Protein AF-A0A0D6PAL2-F1 (afdb_monomer)

Secondary structure (DSSP, 8-state):
-------EEEEE-HHHHHHHGGGHHHHHHHHHHHHHHT---S-EEEEEEEETTEEEEEEEEE-TTS-EEEEEEEPPGGGTT-EEEHHHHHHHHHHHHHHT-

Foldseek 3Di:
DDDDDAAEAEAEDPQRCVVCPVCVVVVSVVVVVVVVVVVLPQQWQWAWDQDPNWIKIWGWDQDPVRHIYIYIYGDDPVCPGDTDGPVNVVVVVVVVVVVVD

pLDDT: mean 85.52, std 10.45, range [52.69, 97.31]

Mean predicted aligned error: 6.25 Å

Sequence (101 aa):
MFNVIVPVILTFTTEARAALGPQLRAAGVAMWREIAASGAGLELSHVQIRFDGIWLAACSWLRGDGKVAIEIGLGDPACGGRVIPAAELRRAGQRLQAHQR

Solvent-accessible surface area (backbone atoms only — not comparable to full-atom values): 5836 Å² total; per-residue (Å²): 140,83,88,84,90,65,61,73,44,82,43,66,37,73,66,33,45,68,75,42,52,92,43,47,68,60,54,51,52,51,51,51,51,50,54,62,69,65,69,69,64,62,53,28,55,32,37,37,48,77,53,96,89,40,40,30,25,34,35,34,37,76,43,97,87,66,31,39,41,32,44,33,34,68,36,57,74,94,56,62,74,44,70,41,44,39,70,55,55,52,54,51,53,54,54,55,59,63,74,75,109

Radius of gyration: 15.04 Å; Cα contacts (8 Å, |Δi|>4): 148; chains: 1; bounding box: 34×45×42 Å

Organism: NCBI:txid1231350

Structure (mmCIF, N/CA/C/O backbone):
data_AF-A0A0D6PAL2-F1
#
_entry.id   AF-A0A0D6PAL2-F1
#
loop_
_atom_site.group_PDB
_atom_site.id
_atom_site.type_symbol
_atom_site.label_atom_id
_atom_site.label_alt_id
_atom_site.label_comp_id
_atom_site.label_asym_id
_atom_site.label_entity_id
_atom_site.label_seq_id
_atom_site.pdbx_PDB_ins_code
_atom_site.Cartn_x
_atom_site.Cartn_y
_atom_site.Cartn_z
_atom_site.occupancy
_atom_site.B_iso_or_equiv
_atom_site.auth_seq_id
_atom_site.auth_comp_id
_atom_site.auth_asym_id
_atom_site.auth_atom_id
_atom_site.pdbx_PDB_model_num
ATOM 1 N N . MET A 1 1 ? 14.706 -23.177 -11.330 1.00 72.81 1 MET A N 1
ATOM 2 C CA . MET A 1 1 ? 13.886 -22.093 -10.748 1.00 72.81 1 MET A CA 1
ATOM 3 C C . MET A 1 1 ? 14.438 -21.818 -9.363 1.00 72.81 1 MET A C 1
ATOM 5 O O . MET A 1 1 ? 14.637 -22.778 -8.631 1.00 72.81 1 MET A O 1
ATOM 9 N N . PHE A 1 2 ? 14.771 -20.574 -9.033 1.00 86.56 2 PHE A N 1
ATOM 10 C CA . PHE A 1 2 ? 15.205 -20.207 -7.684 1.00 86.56 2 PHE A CA 1
ATOM 11 C C . PHE A 1 2 ? 14.186 -19.230 -7.101 1.00 86.56 2 PHE A C 1
ATOM 13 O O . PHE A 1 2 ? 13.649 -18.398 -7.830 1.00 86.56 2 PHE A O 1
ATOM 20 N N . ASN A 1 3 ? 13.891 -19.366 -5.811 1.00 86.25 3 ASN A N 1
ATOM 21 C CA . ASN A 1 3 ? 12.946 -18.504 -5.113 1.00 86.25 3 ASN A CA 1
ATOM 22 C C . ASN A 1 3 ? 13.721 -17.449 -4.330 1.00 86.25 3 ASN A C 1
ATOM 24 O O . ASN A 1 3 ? 14.666 -17.776 -3.614 1.00 86.25 3 ASN A O 1
ATOM 28 N N . VAL A 1 4 ? 13.296 -16.195 -4.447 1.00 85.38 4 VAL A N 1
ATOM 29 C CA . VAL A 1 4 ? 13.812 -15.090 -3.637 1.00 85.38 4 VAL A CA 1
ATOM 30 C C . VAL A 1 4 ? 12.736 -14.713 -2.628 1.00 85.38 4 VAL A C 1
ATOM 32 O O . VAL A 1 4 ? 11.594 -14.459 -3.005 1.00 85.38 4 VAL A O 1
ATOM 35 N N . ILE A 1 5 ? 13.096 -14.688 -1.345 1.00 89.44 5 ILE A N 1
ATOM 36 C CA . ILE A 1 5 ? 12.216 -14.217 -0.272 1.00 89.44 5 ILE A CA 1
ATOM 37 C C . ILE A 1 5 ? 12.559 -12.756 -0.012 1.00 89.44 5 ILE A C 1
ATOM 39 O O . ILE A 1 5 ? 13.679 -12.444 0.392 1.00 89.44 5 ILE A O 1
ATOM 43 N N . VAL A 1 6 ? 11.595 -11.866 -0.244 1.00 87.50 6 VAL A N 1
ATOM 44 C CA . VAL A 1 6 ? 11.776 -10.422 -0.075 1.00 87.50 6 VAL A CA 1
ATOM 45 C C . VAL A 1 6 ? 10.911 -9.916 1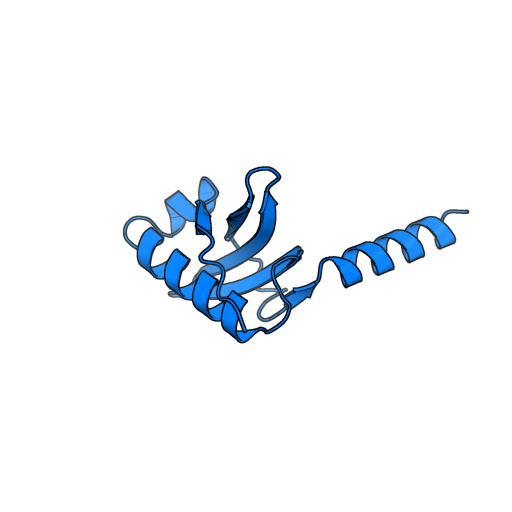.080 1.00 87.50 6 VAL A C 1
ATOM 47 O O . VAL A 1 6 ? 9.703 -10.165 1.081 1.00 87.50 6 VAL A O 1
ATOM 50 N N . PRO A 1 7 ? 11.480 -9.188 2.058 1.00 92.06 7 PRO A N 1
ATOM 51 C CA . PRO A 1 7 ? 10.693 -8.522 3.087 1.00 92.06 7 PRO A CA 1
ATOM 52 C C . PRO A 1 7 ? 9.801 -7.424 2.496 1.00 92.06 7 PRO A C 1
ATOM 54 O O . PRO A 1 7 ? 10.257 -6.602 1.695 1.00 92.06 7 PRO A O 1
ATOM 57 N N . VAL A 1 8 ? 8.551 -7.373 2.957 1.00 91.94 8 VAL A N 1
ATOM 58 C CA . VAL A 1 8 ? 7.583 -6.323 2.618 1.00 91.94 8 VAL A CA 1
ATOM 59 C C . VAL A 1 8 ? 7.374 -5.428 3.836 1.00 91.94 8 VAL A C 1
ATOM 61 O O . VAL A 1 8 ? 7.087 -5.914 4.930 1.00 91.94 8 VAL A O 1
ATOM 64 N N . ILE A 1 9 ? 7.514 -4.120 3.644 1.00 94.50 9 ILE A N 1
ATOM 65 C CA . ILE A 1 9 ? 7.273 -3.097 4.661 1.00 94.50 9 ILE A CA 1
ATOM 66 C C . ILE A 1 9 ? 5.992 -2.358 4.289 1.00 94.50 9 ILE A C 1
ATOM 68 O O . ILE A 1 9 ? 5.917 -1.746 3.225 1.00 94.50 9 ILE A O 1
ATOM 72 N N . LEU A 1 10 ? 5.006 -2.401 5.185 1.00 95.12 10 LEU A N 1
ATOM 73 C CA . LEU A 1 10 ? 3.763 -1.648 5.059 1.00 95.12 10 LEU A CA 1
ATOM 74 C C . LEU A 1 10 ? 3.829 -0.421 5.966 1.00 95.12 10 LEU A C 1
ATOM 76 O O . LEU A 1 10 ? 3.955 -0.554 7.185 1.00 95.12 10 LEU A O 1
ATOM 80 N N . THR A 1 11 ? 3.710 0.760 5.374 1.00 96.44 11 THR A N 1
ATOM 81 C CA . THR A 1 11 ? 3.664 2.031 6.093 1.00 96.44 11 THR A CA 1
ATOM 82 C C . THR A 1 11 ? 2.320 2.683 5.838 1.00 96.44 11 THR A C 1
ATOM 84 O O . THR A 1 11 ? 1.881 2.780 4.702 1.00 96.44 11 THR A O 1
ATOM 87 N N . PHE A 1 12 ? 1.665 3.152 6.890 1.00 97.31 12 PHE A N 1
ATOM 88 C CA . PHE A 1 12 ? 0.420 3.905 6.766 1.00 97.31 12 PHE A CA 1
ATOM 89 C C . PHE A 1 12 ? 0.701 5.401 6.881 1.00 97.31 12 PHE A C 1
ATOM 91 O O . PHE A 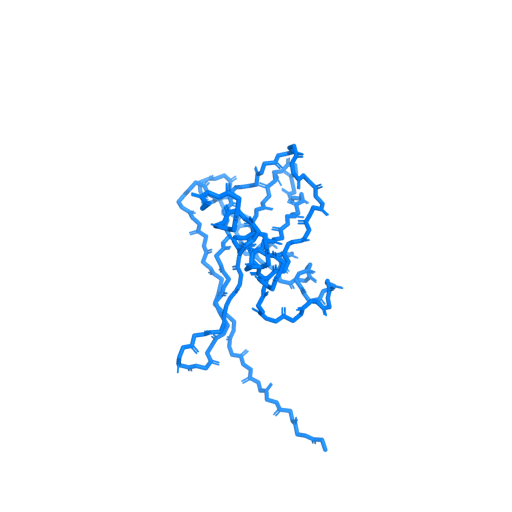1 12 ? 1.595 5.794 7.639 1.00 97.31 12 PHE A O 1
ATOM 98 N N . THR A 1 13 ? -0.067 6.240 6.190 1.00 97.12 13 THR A N 1
ATOM 99 C CA . THR A 1 13 ? -0.061 7.682 6.466 1.00 97.12 13 THR A CA 1
ATOM 100 C C . THR A 1 13 ? -0.687 7.963 7.834 1.00 97.12 13 THR A C 1
ATOM 102 O O . THR A 1 13 ? -1.310 7.094 8.456 1.00 97.12 13 THR A O 1
ATOM 105 N N . THR A 1 14 ? -0.498 9.174 8.352 1.00 96.94 14 THR A N 1
ATOM 106 C CA . THR A 1 14 ? -1.047 9.568 9.657 1.00 96.94 14 THR A CA 1
ATOM 107 C C . THR A 1 14 ? -2.576 9.525 9.660 1.00 96.94 14 THR A C 1
ATOM 109 O O . THR A 1 14 ? -3.175 9.032 10.613 1.00 96.94 14 THR A O 1
ATOM 112 N N . GLU A 1 15 ? -3.200 9.944 8.564 1.00 96.12 15 GLU A N 1
ATOM 113 C CA . GLU A 1 15 ? -4.649 9.957 8.367 1.00 96.12 15 GLU A CA 1
ATOM 114 C C . GLU A 1 15 ? -5.199 8.531 8.285 1.00 96.12 15 GLU A C 1
ATOM 116 O O . GLU A 1 15 ? -6.176 8.203 8.956 1.00 96.12 15 GLU A O 1
ATOM 121 N N . ALA A 1 16 ? -4.531 7.650 7.532 1.00 95.94 16 ALA A N 1
ATOM 122 C CA . ALA A 1 16 ? -4.919 6.246 7.442 1.00 95.94 16 ALA A CA 1
ATOM 123 C C . ALA A 1 16 ? -4.781 5.531 8.797 1.00 95.94 16 ALA A C 1
ATOM 125 O O . ALA A 1 16 ? -5.649 4.739 9.163 1.00 95.94 16 ALA A O 1
ATOM 126 N N . ARG A 1 17 ? -3.738 5.844 9.584 1.00 96.81 17 ARG A N 1
ATOM 127 C CA . ARG A 1 17 ? -3.600 5.346 10.965 1.00 96.81 17 ARG A CA 1
ATOM 128 C C . ARG A 1 17 ? -4.761 5.768 11.851 1.00 96.81 17 ARG A C 1
ATOM 130 O O . ARG A 1 17 ? -5.303 4.922 12.559 1.00 96.81 17 ARG A O 1
ATOM 137 N N . ALA A 1 18 ? -5.140 7.041 11.799 1.00 96.44 18 ALA A N 1
ATOM 138 C CA . ALA A 1 18 ? -6.253 7.560 12.583 1.00 96.44 18 ALA A CA 1
ATOM 139 C C . ALA A 1 18 ? -7.590 6.916 12.179 1.00 96.44 18 ALA A C 1
ATOM 141 O O . ALA A 1 18 ? -8.364 6.529 13.049 1.00 96.44 18 ALA A O 1
ATOM 142 N N . ALA A 1 19 ? -7.833 6.750 10.876 1.00 94.94 19 ALA A N 1
ATOM 143 C CA . ALA A 1 19 ? -9.077 6.188 10.357 1.00 94.94 19 ALA A CA 1
ATOM 144 C C . ALA A 1 19 ? -9.224 4.681 10.630 1.00 94.94 19 ALA A C 1
ATOM 146 O O . ALA A 1 19 ? -10.316 4.211 10.935 1.00 94.94 19 ALA A O 1
ATOM 147 N N . LEU A 1 20 ? -8.132 3.916 10.527 1.00 95.44 20 LEU A N 1
ATOM 148 C CA . LEU A 1 20 ? -8.158 2.457 10.679 1.00 95.44 20 LEU A CA 1
ATOM 149 C C . LEU A 1 20 ? -8.024 1.997 12.134 1.00 95.44 20 LEU A C 1
ATOM 151 O O . LEU A 1 20 ? -8.519 0.923 12.485 1.00 95.44 20 LEU A O 1
ATOM 155 N N . GLY A 1 21 ? -7.317 2.762 12.972 1.00 94.25 21 GLY A N 1
ATOM 156 C CA . GLY A 1 21 ? -7.064 2.438 14.376 1.00 94.25 21 GLY A CA 1
ATOM 157 C C . GLY A 1 21 ? -6.607 0.979 14.578 1.00 94.25 21 GLY A C 1
ATOM 158 O O . GLY A 1 21 ? -5.571 0.579 14.040 1.00 94.25 21 GLY A O 1
ATOM 159 N N . PRO A 1 22 ? -7.358 0.145 15.322 1.00 95.56 22 PRO A N 1
ATOM 160 C CA . PRO A 1 22 ? -6.980 -1.246 15.592 1.00 95.56 22 PRO A CA 1
ATOM 161 C C . PRO A 1 22 ? -6.963 -2.146 14.343 1.00 95.56 22 PRO A C 1
ATOM 163 O O . PRO A 1 22 ? -6.365 -3.222 14.371 1.00 95.56 22 PRO A O 1
ATOM 166 N N . GLN A 1 23 ?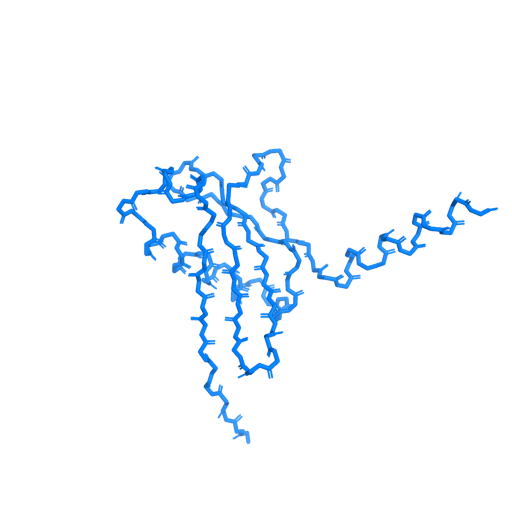 -7.572 -1.724 13.230 1.00 95.94 23 GLN A N 1
ATOM 167 C CA . GLN A 1 23 ? -7.666 -2.524 12.007 1.00 95.94 23 GLN A CA 1
ATOM 168 C C . GLN A 1 23 ? -6.453 -2.393 11.076 1.00 95.94 23 GLN A C 1
ATOM 170 O O . GLN A 1 23 ? -6.415 -3.043 10.031 1.00 95.94 23 GLN A O 1
ATOM 175 N N . LEU A 1 24 ? -5.429 -1.617 11.454 1.00 95.50 24 LEU A N 1
ATOM 176 C CA . LEU A 1 24 ? -4.248 -1.354 10.621 1.00 95.50 24 LEU A CA 1
ATOM 177 C C . LEU A 1 24 ? -3.614 -2.621 10.042 1.00 95.50 24 LEU A C 1
ATOM 179 O O . LEU A 1 24 ? -3.347 -2.706 8.844 1.00 95.50 24 LEU A O 1
ATOM 183 N N . ARG A 1 25 ? -3.415 -3.647 10.875 1.00 95.81 25 ARG A N 1
ATOM 184 C CA . ARG A 1 25 ? -2.812 -4.904 10.418 1.00 95.81 25 ARG A CA 1
ATOM 185 C C . ARG A 1 25 ? -3.690 -5.620 9.390 1.00 95.81 25 ARG A C 1
ATOM 187 O O . ARG A 1 25 ? -3.170 -6.122 8.397 1.00 95.81 25 ARG A O 1
ATOM 194 N N . ALA A 1 26 ? -4.998 -5.678 9.626 1.00 96.94 26 ALA A N 1
ATOM 195 C CA . ALA A 1 26 ? -5.937 -6.340 8.725 1.00 96.94 26 ALA A CA 1
ATOM 196 C C . ALA A 1 26 ? -6.025 -5.606 7.379 1.00 96.94 26 ALA A C 1
ATOM 198 O O . ALA A 1 26 ? -5.913 -6.244 6.332 1.00 96.94 26 ALA A O 1
ATOM 199 N N . ALA A 1 27 ? -6.111 -4.275 7.413 1.00 95.81 27 ALA A N 1
ATOM 200 C CA . ALA A 1 27 ? -6.108 -3.426 6.227 1.00 95.81 27 ALA A CA 1
ATOM 201 C C . ALA A 1 27 ? -4.824 -3.588 5.400 1.00 95.81 27 ALA A C 1
ATOM 203 O O . ALA A 1 27 ? -4.879 -3.729 4.181 1.00 95.81 27 ALA A O 1
ATOM 204 N N . GLY A 1 28 ? -3.663 -3.650 6.060 1.00 95.25 28 GLY A N 1
ATOM 205 C CA . GLY A 1 28 ? -2.381 -3.855 5.385 1.00 95.25 28 GLY A CA 1
ATOM 206 C C . GLY A 1 28 ? -2.287 -5.208 4.680 1.00 95.25 28 GLY A C 1
ATOM 207 O O . GLY A 1 28 ? -1.840 -5.287 3.538 1.00 95.25 28 GLY A O 1
ATOM 208 N N . VAL A 1 29 ? -2.764 -6.276 5.328 1.00 95.38 29 VAL A N 1
ATOM 209 C CA . VAL A 1 29 ? -2.823 -7.612 4.713 1.00 95.38 29 VAL A CA 1
ATOM 210 C C . VAL A 1 29 ? -3.802 -7.640 3.538 1.00 95.38 29 VAL A C 1
ATOM 212 O O . VAL A 1 29 ? -3.499 -8.260 2.519 1.00 95.38 29 VAL A O 1
ATOM 215 N N . ALA A 1 30 ? -4.954 -6.976 3.659 1.00 94.31 30 ALA A N 1
ATOM 216 C CA . ALA A 1 30 ? -5.918 -6.862 2.567 1.00 94.31 30 ALA A CA 1
ATOM 217 C C . ALA A 1 30 ? -5.305 -6.134 1.361 1.00 94.31 30 ALA A C 1
ATOM 219 O O . ALA A 1 30 ? -5.363 -6.648 0.248 1.00 94.31 30 ALA A O 1
ATOM 220 N N . MET A 1 31 ? -4.625 -5.010 1.599 1.00 92.75 31 MET A N 1
ATOM 221 C CA . MET A 1 31 ? -3.927 -4.261 0.554 1.00 92.75 31 MET A CA 1
ATOM 222 C C . MET A 1 31 ? -2.838 -5.095 -0.129 1.00 92.75 31 MET A C 1
ATOM 224 O O . MET A 1 31 ? -2.758 -5.124 -1.353 1.00 92.75 31 MET A O 1
ATOM 228 N N . TRP A 1 32 ? -2.027 -5.828 0.640 1.00 91.44 32 TRP A N 1
ATOM 229 C CA . TRP A 1 32 ? -1.012 -6.715 0.066 1.00 91.44 32 TRP A CA 1
ATOM 230 C C . TRP A 1 32 ? -1.618 -7.793 -0.838 1.00 91.44 32 TRP A C 1
ATOM 232 O O . TRP A 1 32 ? -1.094 -8.068 -1.917 1.00 91.44 32 TRP A O 1
ATOM 242 N N . ARG A 1 33 ? -2.732 -8.400 -0.413 1.00 90.94 33 ARG A N 1
ATOM 243 C CA . ARG A 1 33 ? -3.441 -9.403 -1.215 1.00 90.94 33 ARG A CA 1
ATOM 244 C C . ARG A 1 33 ? -3.984 -8.811 -2.508 1.00 90.94 33 ARG A C 1
ATOM 246 O O . ARG A 1 33 ? -3.856 -9.463 -3.537 1.00 90.94 33 ARG A O 1
ATOM 253 N N . GLU A 1 34 ? -4.521 -7.595 -2.467 1.00 89.19 34 GLU A N 1
ATOM 254 C CA . GLU A 1 34 ? -4.991 -6.911 -3.674 1.00 89.19 34 GLU A CA 1
ATOM 255 C C . GLU A 1 34 ? -3.841 -6.635 -4.647 1.00 89.19 34 GLU A C 1
ATOM 257 O O . GLU A 1 34 ? -3.922 -6.954 -5.831 1.00 89.19 34 GLU A O 1
ATOM 262 N N . ILE A 1 35 ? -2.731 -6.098 -4.135 1.00 86.56 35 ILE A N 1
ATOM 263 C CA . ILE A 1 35 ? -1.520 -5.850 -4.922 1.00 86.56 35 ILE A CA 1
ATOM 264 C C . ILE A 1 35 ? -1.057 -7.139 -5.605 1.00 86.56 35 ILE A C 1
ATOM 266 O O . ILE A 1 35 ? -0.822 -7.144 -6.814 1.00 86.56 35 ILE A O 1
ATOM 270 N N . ALA A 1 36 ? -0.982 -8.242 -4.858 1.00 87.12 36 ALA A N 1
ATOM 271 C CA . ALA A 1 36 ? -0.602 -9.539 -5.4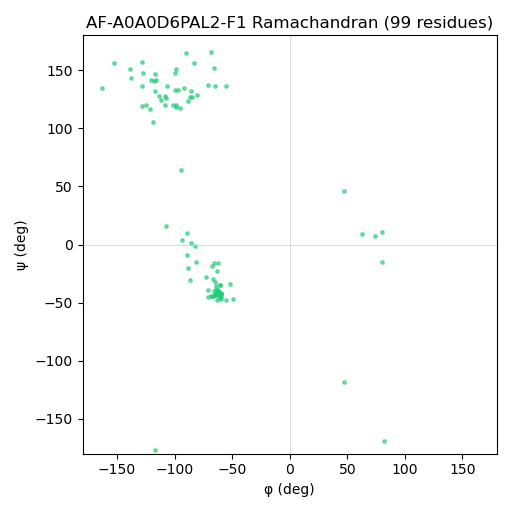02 1.00 87.12 36 ALA A CA 1
ATOM 272 C C . ALA A 1 36 ? -1.603 -10.043 -6.459 1.00 87.12 36 ALA A C 1
ATOM 274 O O . ALA A 1 36 ? -1.183 -10.553 -7.498 1.00 87.12 36 ALA A O 1
ATOM 275 N N . ALA A 1 37 ? -2.907 -9.870 -6.225 1.00 86.44 37 ALA A N 1
ATOM 276 C CA . ALA A 1 37 ? -3.962 -10.275 -7.151 1.00 86.44 37 ALA A CA 1
ATOM 277 C C . ALA A 1 37 ? -3.956 -9.467 -8.459 1.00 86.44 37 ALA A C 1
ATOM 279 O O . ALA A 1 37 ? -4.302 -10.010 -9.506 1.00 86.44 37 ALA A O 1
ATOM 280 N N . SER A 1 38 ? -3.514 -8.205 -8.426 1.00 82.12 38 SER A N 1
ATOM 281 C CA . SER A 1 38 ? -3.453 -7.349 -9.617 1.00 82.12 38 SER A CA 1
ATOM 282 C C . SER A 1 38 ? -2.501 -7.865 -10.704 1.00 82.12 38 SER A C 1
ATOM 284 O O . SER A 1 38 ? -2.633 -7.487 -11.866 1.00 82.12 38 SER A O 1
ATOM 286 N N . GLY A 1 39 ? -1.510 -8.693 -10.344 1.00 75.25 39 GLY A N 1
ATOM 287 C CA . GLY A 1 39 ? -0.519 -9.227 -11.284 1.00 75.25 39 GLY A CA 1
ATOM 288 C C . GLY A 1 39 ? 0.373 -8.168 -11.949 1.00 75.25 39 GLY A C 1
ATOM 289 O O . GLY A 1 39 ? 1.129 -8.495 -12.860 1.00 75.25 39 GLY A O 1
ATOM 290 N N . ALA A 1 40 ? 0.318 -6.908 -11.504 1.00 71.56 40 ALA A N 1
ATOM 291 C CA . ALA A 1 40 ? 0.996 -5.777 -12.142 1.00 71.56 40 ALA A CA 1
ATOM 292 C C . ALA A 1 40 ? 2.487 -5.634 -11.764 1.00 71.56 40 ALA A C 1
ATOM 294 O O . ALA A 1 40 ? 3.175 -4.744 -12.267 1.00 71.56 40 ALA A O 1
ATOM 295 N N . GLY A 1 41 ? 3.002 -6.509 -10.896 1.00 72.06 41 GLY A N 1
ATOM 296 C CA . GLY A 1 41 ? 4.373 -6.448 -10.385 1.00 72.06 41 GLY A CA 1
ATOM 297 C C . GLY A 1 41 ? 4.553 -5.459 -9.226 1.00 72.06 41 GLY A C 1
ATOM 298 O O . GLY A 1 41 ? 3.590 -4.981 -8.637 1.00 72.06 41 GLY A O 1
ATOM 299 N N . LEU A 1 42 ? 5.813 -5.189 -8.864 1.00 70.00 42 LEU A N 1
ATOM 300 C CA . LEU A 1 42 ? 6.179 -4.396 -7.675 1.00 70.00 42 LEU A CA 1
ATOM 301 C C . LEU A 1 42 ? 6.286 -2.880 -7.931 1.00 70.00 42 LEU A C 1
ATOM 303 O O . LEU A 1 42 ? 6.393 -2.112 -6.975 1.00 70.00 42 LEU A O 1
ATOM 307 N N . GLU A 1 43 ? 6.231 -2.444 -9.193 1.00 67.31 43 GLU A N 1
ATOM 308 C CA . GLU A 1 43 ? 6.139 -1.027 -9.581 1.00 67.31 43 GLU A CA 1
ATOM 309 C C . GLU A 1 43 ? 4.674 -0.608 -9.802 1.00 67.31 43 GLU A C 1
ATOM 311 O O . GLU A 1 43 ? 4.254 -0.249 -10.910 1.00 67.31 43 GLU A O 1
ATOM 316 N N . LEU A 1 44 ? 3.873 -0.657 -8.739 1.00 68.19 44 LEU A N 1
ATOM 317 C CA . LEU A 1 44 ? 2.531 -0.086 -8.741 1.00 68.19 44 LEU A CA 1
ATOM 318 C C . LEU A 1 44 ? 2.597 1.370 -8.313 1.00 68.19 44 LEU A C 1
ATOM 320 O O . LEU A 1 44 ? 3.051 1.690 -7.215 1.00 68.19 44 LEU A O 1
ATOM 32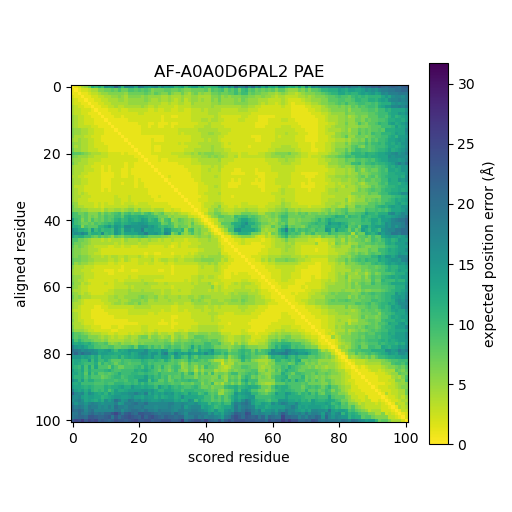4 N N . SER A 1 45 ? 2.089 2.258 -9.160 1.00 67.81 45 SER A N 1
ATOM 325 C CA . SER A 1 45 ? 1.998 3.667 -8.795 1.00 67.81 45 SER A CA 1
ATOM 326 C C . SER A 1 45 ? 0.712 4.040 -8.087 1.00 67.81 45 SER A C 1
ATOM 328 O O . SER A 1 45 ? 0.704 5.073 -7.435 1.00 67.81 45 SER A O 1
ATOM 330 N N . HIS A 1 46 ? -0.351 3.244 -8.209 1.00 81.75 46 HIS A N 1
ATOM 331 C CA . HIS A 1 46 ? -1.582 3.444 -7.453 1.00 81.75 46 HIS A CA 1
ATOM 332 C C . HIS A 1 46 ? -2.435 2.177 -7.474 1.00 81.75 46 HIS A C 1
ATOM 334 O O . HIS A 1 46 ? -2.658 1.603 -8.538 1.00 81.75 46 HIS A O 1
ATOM 340 N N . VAL A 1 47 ? -2.964 1.767 -6.330 1.00 87.81 47 VAL A N 1
ATOM 341 C CA . VAL A 1 47 ? -4.038 0.769 -6.212 1.00 87.81 47 VAL A CA 1
ATOM 342 C C . VAL A 1 47 ? -5.025 1.254 -5.166 1.00 87.81 47 VAL A C 1
ATOM 344 O O . VAL A 1 47 ? -4.612 1.852 -4.173 1.00 87.81 47 VAL A O 1
ATOM 347 N N . GLN A 1 48 ? -6.319 1.014 -5.373 1.00 91.06 48 GLN A N 1
ATOM 348 C CA . GLN A 1 48 ? -7.337 1.353 -4.385 1.00 91.06 48 GLN A CA 1
ATOM 349 C C . GLN A 1 48 ? -8.250 0.194 -4.058 1.00 91.06 48 GLN A C 1
ATOM 351 O O . GLN A 1 48 ? -8.770 -0.471 -4.950 1.00 91.06 48 GLN A O 1
ATOM 356 N N . ILE A 1 49 ? -8.514 0.041 -2.765 1.00 90.94 49 ILE A N 1
ATOM 357 C CA . ILE A 1 49 ? -9.480 -0.917 -2.240 1.00 90.94 49 ILE A CA 1
ATOM 358 C C . ILE A 1 49 ? -10.455 -0.227 -1.309 1.00 90.94 49 ILE A C 1
ATOM 360 O O . ILE A 1 49 ? -10.147 0.797 -0.698 1.00 90.94 49 ILE A O 1
ATOM 364 N N . ARG A 1 50 ? -11.620 -0.845 -1.147 1.00 92.12 50 ARG A N 1
ATOM 365 C CA . ARG A 1 50 ? -12.534 -0.514 -0.064 1.00 92.12 50 ARG A CA 1
ATOM 366 C C . ARG A 1 50 ? -12.348 -1.526 1.062 1.00 92.12 50 ARG A C 1
ATOM 368 O O . ARG A 1 50 ? -12.552 -2.717 0.850 1.00 92.12 50 ARG A O 1
ATOM 375 N N . PHE A 1 51 ? -11.971 -1.056 2.245 1.00 93.38 51 PHE A N 1
ATOM 376 C CA . PHE A 1 51 ? -11.775 -1.870 3.441 1.00 93.38 51 PHE A CA 1
ATOM 377 C C . PHE A 1 51 ? -12.630 -1.313 4.577 1.00 93.38 51 PHE A C 1
ATOM 379 O O . PHE A 1 51 ? -12.480 -0.153 4.947 1.00 93.38 51 PHE A O 1
ATOM 386 N N . ASP A 1 52 ? -13.548 -2.131 5.092 1.00 91.62 52 ASP A N 1
ATOM 387 C CA . ASP A 1 52 ? -14.487 -1.755 6.160 1.00 91.62 52 ASP A CA 1
ATOM 388 C C . ASP A 1 52 ? -15.174 -0.393 5.928 1.00 91.62 52 ASP A C 1
ATOM 390 O O . ASP A 1 52 ? -15.201 0.501 6.767 1.00 91.62 52 ASP A O 1
ATOM 394 N N . GLY A 1 53 ? -15.662 -0.184 4.701 1.00 89.88 53 GLY A N 1
ATOM 395 C CA . GLY A 1 53 ? -16.326 1.059 4.299 1.00 89.88 53 GLY A CA 1
ATOM 396 C C . GLY A 1 53 ? -15.392 2.220 3.937 1.00 89.88 53 GLY A C 1
ATOM 397 O O . GLY A 1 53 ? -15.852 3.131 3.246 1.00 89.88 53 GLY A O 1
ATOM 398 N N . ILE A 1 54 ? -14.107 2.155 4.292 1.00 91.50 54 ILE A N 1
ATOM 399 C CA . ILE A 1 54 ? -13.088 3.181 4.034 1.00 91.50 54 ILE A CA 1
ATOM 400 C C . ILE A 1 54 ? -12.380 2.889 2.708 1.00 91.50 54 ILE A C 1
ATOM 402 O O . ILE A 1 54 ? -11.994 1.754 2.429 1.00 91.50 54 ILE A O 1
ATOM 406 N N . TRP A 1 55 ? -12.190 3.913 1.879 1.00 93.94 55 TRP A N 1
ATOM 407 C CA . TRP A 1 55 ? -11.325 3.796 0.708 1.00 93.94 55 TRP A CA 1
ATOM 408 C C . TRP A 1 55 ? -9.873 3.960 1.127 1.00 93.94 55 TRP A C 1
ATOM 410 O O . TRP A 1 55 ? -9.519 4.922 1.806 1.00 93.94 55 TRP A O 1
ATOM 420 N N . LEU A 1 56 ? -9.038 3.015 0.714 1.00 94.38 56 LEU A N 1
ATOM 421 C CA . LEU A 1 56 ? -7.599 3.037 0.917 1.00 94.38 56 LEU A CA 1
ATOM 422 C C . LEU A 1 56 ? -6.913 3.074 -0.435 1.00 94.38 56 LEU A C 1
ATOM 424 O O . LEU A 1 56 ? -7.330 2.378 -1.361 1.00 94.38 56 LEU A O 1
ATOM 428 N N . ALA A 1 57 ? -5.840 3.847 -0.513 1.00 94.12 57 ALA A N 1
ATOM 429 C CA . ALA A 1 57 ? -4.949 3.892 -1.657 1.00 94.12 57 ALA A CA 1
ATOM 430 C C . ALA A 1 57 ? -3.560 3.417 -1.255 1.00 94.12 57 ALA A C 1
ATOM 432 O O . ALA A 1 57 ? -3.135 3.657 -0.125 1.00 94.12 57 ALA A O 1
ATOM 433 N N . ALA A 1 58 ? -2.850 2.767 -2.170 1.00 92.06 58 ALA A N 1
ATOM 434 C CA . ALA A 1 58 ? -1.458 2.428 -1.955 1.00 92.06 58 ALA A CA 1
ATOM 435 C C . ALA A 1 58 ? -0.579 2.638 -3.180 1.00 92.06 58 ALA A C 1
ATOM 437 O O . ALA A 1 58 ? -1.006 2.474 -4.324 1.00 92.06 58 ALA A O 1
ATOM 438 N N . CYS A 1 59 ? 0.682 2.922 -2.886 1.00 89.94 59 CYS A N 1
ATOM 439 C CA . CYS A 1 59 ? 1.783 2.980 -3.835 1.00 89.94 59 CYS A CA 1
ATOM 440 C C . CYS A 1 59 ? 2.834 1.958 -3.400 1.00 89.94 59 CYS A C 1
ATOM 442 O O . CYS A 1 59 ? 3.085 1.821 -2.199 1.00 89.94 59 CYS A O 1
ATOM 444 N N . SER A 1 60 ? 3.470 1.264 -4.347 1.00 88.81 60 SER A N 1
ATOM 445 C CA . SER A 1 60 ? 4.544 0.317 -4.041 1.00 88.81 60 SER A CA 1
ATOM 446 C C . SER A 1 60 ? 5.805 0.578 -4.852 1.00 88.81 60 SER A C 1
ATOM 448 O O . SER A 1 60 ? 5.757 0.995 -6.008 1.00 88.81 60 SER A O 1
ATOM 450 N N . TRP A 1 61 ? 6.954 0.296 -4.248 1.00 88.00 61 TRP A N 1
ATOM 451 C CA . TRP A 1 61 ? 8.243 0.385 -4.924 1.00 88.00 61 TRP A CA 1
ATOM 452 C C . TRP A 1 61 ? 9.269 -0.572 -4.313 1.00 88.00 61 TRP A C 1
ATOM 454 O O . TRP A 1 61 ? 9.182 -0.958 -3.143 1.00 88.00 61 TRP A O 1
ATOM 464 N N . LEU A 1 62 ? 10.274 -0.941 -5.112 1.00 87.81 62 LEU A N 1
ATOM 465 C CA . LEU A 1 62 ? 11.458 -1.650 -4.634 1.00 87.81 62 LEU A CA 1
ATOM 466 C C . LEU A 1 62 ? 12.473 -0.630 -4.106 1.00 87.81 62 LEU A C 1
ATOM 468 O O . LEU A 1 62 ? 12.839 0.324 -4.792 1.00 87.81 62 LEU A O 1
ATOM 472 N N . ARG A 1 63 ? 12.933 -0.823 -2.875 1.00 88.69 63 ARG A N 1
ATOM 473 C CA . ARG A 1 63 ? 13.976 -0.001 -2.262 1.00 88.69 63 ARG A CA 1
ATOM 474 C C . ARG A 1 63 ? 15.364 -0.480 -2.685 1.00 88.69 63 ARG A C 1
ATOM 476 O O . ARG A 1 63 ? 15.566 -1.657 -2.972 1.00 88.69 63 ARG A O 1
ATOM 483 N N . GLY A 1 64 ? 16.349 0.418 -2.621 1.00 87.75 64 GLY A N 1
ATOM 484 C CA . GLY A 1 64 ? 17.753 0.090 -2.909 1.00 87.75 64 GLY A CA 1
ATOM 485 C C . GLY A 1 64 ? 18.380 -0.948 -1.964 1.00 87.75 64 GLY A C 1
ATOM 486 O O . GLY A 1 64 ? 19.396 -1.534 -2.309 1.00 87.75 64 GLY A O 1
ATOM 487 N N . ASP A 1 65 ? 17.767 -1.215 -0.803 1.00 91.19 65 ASP A N 1
ATOM 488 C CA . ASP A 1 65 ? 18.170 -2.273 0.138 1.00 91.19 65 ASP A CA 1
ATOM 489 C C . ASP A 1 65 ? 17.495 -3.631 -0.145 1.00 91.19 65 ASP A C 1
ATOM 491 O O . ASP A 1 65 ? 17.572 -4.546 0.674 1.00 91.19 65 ASP A O 1
ATOM 495 N N . GLY A 1 66 ? 16.814 -3.763 -1.2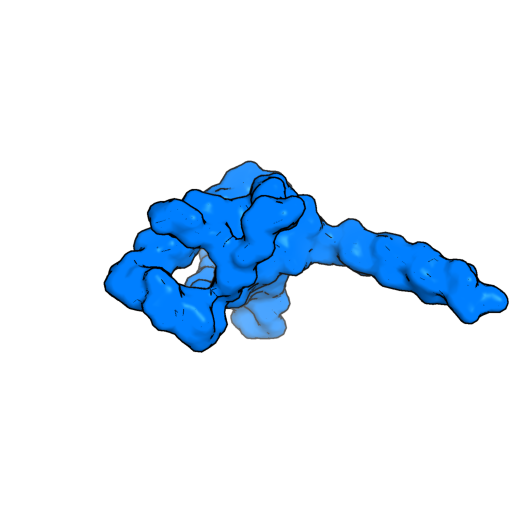88 1.00 88.00 66 GLY A N 1
ATOM 496 C CA . GLY A 1 66 ? 16.194 -5.007 -1.737 1.00 88.00 66 GLY A CA 1
ATOM 497 C C . GLY A 1 66 ? 14.848 -5.327 -1.089 1.00 88.00 66 GLY A C 1
ATOM 498 O O . GLY A 1 66 ? 14.365 -6.441 -1.262 1.00 88.00 66 GLY A O 1
ATOM 499 N N . LYS A 1 67 ? 14.228 -4.394 -0.352 1.00 91.94 67 LYS A N 1
ATOM 500 C CA . LYS A 1 67 ? 12.902 -4.578 0.270 1.00 91.94 67 LYS A CA 1
ATOM 501 C C . LYS A 1 67 ? 11.792 -3.949 -0.561 1.00 91.94 67 LYS A C 1
ATOM 503 O O . LYS A 1 67 ? 11.995 -2.920 -1.203 1.00 91.94 67 LYS A O 1
ATOM 508 N N . VAL A 1 68 ? 10.590 -4.509 -0.473 1.00 90.88 68 VAL A N 1
ATOM 509 C CA . VAL A 1 68 ? 9.387 -3.878 -1.031 1.00 90.88 68 VAL A CA 1
ATOM 510 C C . VAL A 1 68 ? 8.813 -2.928 0.009 1.00 90.88 68 VAL A C 1
ATOM 512 O O . VAL A 1 68 ? 8.569 -3.328 1.147 1.00 90.88 68 VAL A O 1
ATOM 515 N N . ALA A 1 69 ? 8.588 -1.678 -0.376 1.00 92.31 69 ALA A N 1
ATOM 516 C CA . ALA A 1 69 ? 7.848 -0.718 0.428 1.00 92.31 69 ALA A CA 1
ATOM 517 C C . ALA A 1 69 ? 6.472 -0.481 -0.183 1.00 92.31 69 ALA A C 1
ATOM 519 O O . ALA A 1 69 ? 6.345 -0.348 -1.399 1.00 92.31 69 ALA A O 1
ATOM 520 N N . ILE A 1 70 ? 5.461 -0.441 0.680 1.00 93.50 70 ILE A N 1
ATOM 521 C CA . ILE A 1 70 ? 4.092 -0.083 0.331 1.00 93.50 70 ILE A CA 1
ATOM 522 C C . ILE A 1 70 ? 3.650 0.995 1.307 1.00 93.50 70 ILE A C 1
ATOM 524 O O . ILE A 1 70 ? 3.614 0.767 2.518 1.00 93.50 70 ILE A O 1
ATOM 528 N N . GLU A 1 71 ? 3.318 2.162 0.775 1.00 94.88 71 GLU A N 1
ATOM 529 C CA . GLU A 1 71 ? 2.677 3.223 1.540 1.00 94.88 71 GLU A CA 1
ATOM 530 C C . GLU A 1 71 ? 1.171 3.165 1.317 1.00 94.88 71 GLU A C 1
ATOM 532 O O . GLU A 1 71 ? 0.726 3.030 0.181 1.00 94.88 71 GLU A O 1
ATOM 537 N N . ILE A 1 72 ? 0.402 3.236 2.402 1.00 95.81 72 ILE A N 1
ATOM 538 C CA . ILE A 1 72 ? -1.053 3.112 2.412 1.00 95.81 72 ILE A CA 1
ATOM 539 C C . ILE A 1 72 ? -1.649 4.387 3.005 1.00 95.81 72 ILE A C 1
ATOM 541 O O . ILE A 1 72 ? -1.436 4.702 4.179 1.00 95.81 72 ILE A O 1
ATOM 545 N N . GLY A 1 73 ? -2.415 5.101 2.194 1.00 95.31 73 GLY A N 1
ATOM 546 C CA . GLY A 1 73 ? -3.143 6.308 2.564 1.00 95.31 73 GLY A CA 1
ATOM 547 C C . GLY A 1 73 ? -4.652 6.132 2.443 1.00 95.31 73 GLY A C 1
ATOM 548 O O . GLY A 1 73 ? -5.159 5.057 2.109 1.00 95.31 73 GLY A O 1
ATOM 549 N N . LEU A 1 74 ? -5.378 7.220 2.696 1.00 94.56 74 LEU A N 1
ATOM 550 C CA . LEU A 1 74 ? -6.793 7.296 2.347 1.00 94.56 74 LEU A CA 1
ATOM 551 C C . LEU A 1 74 ? -6.944 7.386 0.827 1.00 94.56 74 LEU A C 1
ATOM 553 O O . LEU A 1 74 ? -6.196 8.088 0.149 1.00 94.56 74 LEU A O 1
ATOM 557 N N . GLY A 1 75 ? -7.910 6.641 0.311 1.00 90.50 75 GLY A N 1
ATOM 558 C CA . GLY A 1 75 ? -8.296 6.657 -1.087 1.00 90.50 75 GLY A CA 1
ATOM 559 C C . GLY A 1 75 ? -9.390 7.678 -1.373 1.00 90.50 75 GLY A C 1
ATOM 560 O O . GLY A 1 75 ? -10.085 8.156 -0.477 1.00 90.50 75 GLY A O 1
ATOM 561 N N . ASP A 1 76 ? -9.560 7.965 -2.655 1.00 86.69 76 ASP A N 1
ATOM 562 C CA . ASP A 1 76 ? -10.656 8.767 -3.177 1.00 86.69 76 ASP A CA 1
ATOM 563 C C . ASP A 1 76 ? -11.753 7.829 -3.718 1.00 86.69 76 ASP A C 1
ATOM 565 O O . ASP A 1 76 ?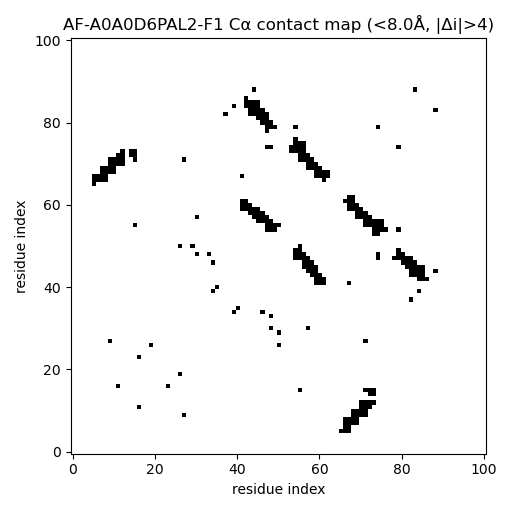 -11.497 7.093 -4.682 1.00 86.69 76 ASP A O 1
ATOM 569 N N . PRO A 1 77 ? -12.980 7.862 -3.155 1.00 84.00 77 PRO A N 1
ATOM 570 C CA . PRO A 1 77 ? -14.117 7.101 -3.666 1.00 84.00 77 PRO A CA 1
ATOM 571 C C . PRO A 1 77 ? -14.379 7.307 -5.163 1.00 84.00 77 PRO A C 1
ATOM 573 O O . PRO A 1 77 ? -14.792 6.366 -5.841 1.00 84.00 77 PRO A O 1
ATOM 576 N N . ALA A 1 78 ? -14.122 8.509 -5.697 1.00 82.00 78 ALA A N 1
ATOM 577 C CA . ALA A 1 78 ? -14.314 8.818 -7.116 1.00 82.00 78 ALA A CA 1
ATOM 578 C C . ALA A 1 78 ? -13.329 8.063 -8.025 1.00 82.00 78 ALA A C 1
ATOM 580 O O . ALA A 1 78 ? -13.571 7.896 -9.221 1.00 82.00 78 ALA A O 1
ATOM 581 N N . CYS A 1 79 ? -12.233 7.566 -7.453 1.00 72.38 79 CYS A N 1
ATOM 582 C CA . CYS A 1 79 ? -11.204 6.794 -8.135 1.00 72.38 79 CYS A CA 1
ATOM 583 C C . CYS A 1 79 ? -11.244 5.295 -7.762 1.00 72.38 79 CYS A C 1
ATOM 585 O O . CYS A 1 79 ? -10.269 4.576 -8.003 1.00 72.38 79 CYS A O 1
ATOM 587 N N . GLY A 1 80 ? -12.350 4.826 -7.172 1.00 72.19 80 GLY A N 1
ATOM 588 C CA . GLY A 1 80 ? -12.507 3.461 -6.673 1.00 72.19 80 GLY A CA 1
ATOM 589 C C . GLY A 1 80 ? -12.248 2.378 -7.728 1.00 72.19 80 GLY A C 1
ATOM 590 O O . GLY A 1 80 ? -12.683 2.486 -8.872 1.00 72.19 80 GLY A O 1
ATOM 591 N N . GLY A 1 81 ? -11.517 1.327 -7.338 1.00 66.75 81 GLY A N 1
ATOM 592 C CA . GLY A 1 81 ? -11.218 0.168 -8.191 1.00 66.75 81 GLY A CA 1
ATOM 593 C C . GLY A 1 81 ? -10.172 0.410 -9.287 1.00 66.75 81 GLY A C 1
ATOM 594 O O . GLY A 1 81 ? -9.969 -0.455 -10.135 1.00 66.75 81 GLY A O 1
ATOM 595 N N . ARG A 1 82 ? -9.503 1.571 -9.301 1.00 69.56 82 ARG A N 1
ATOM 596 C CA . ARG A 1 82 ? -8.428 1.853 -10.260 1.00 69.56 82 ARG A CA 1
ATOM 597 C C . ARG A 1 82 ? -7.082 1.327 -9.772 1.00 69.56 82 ARG A C 1
ATOM 599 O O . ARG A 1 82 ? -6.657 1.624 -8.656 1.00 69.56 82 ARG A O 1
ATOM 606 N N . VAL A 1 83 ? -6.389 0.631 -10.668 1.00 73.31 83 VAL A N 1
ATOM 607 C CA . VAL A 1 83 ? -4.967 0.300 -10.554 1.00 73.31 83 VAL A CA 1
ATOM 608 C C . VAL A 1 83 ? -4.233 1.075 -11.641 1.00 73.31 83 VAL A C 1
ATOM 610 O O . VAL A 1 83 ? -4.589 0.966 -12.811 1.00 73.31 83 VAL A O 1
ATOM 613 N N . ILE A 1 84 ? -3.233 1.870 -11.263 1.00 77.56 84 ILE A N 1
ATOM 614 C CA . ILE A 1 84 ? -2.413 2.657 -12.187 1.00 77.56 84 ILE A CA 1
ATOM 615 C C . ILE A 1 84 ? -0.960 2.189 -12.046 1.00 77.56 84 ILE A C 1
ATOM 617 O O . ILE A 1 84 ? -0.294 2.500 -11.052 1.00 77.56 84 ILE A O 1
ATOM 621 N N . PRO A 1 85 ? -0.430 1.431 -13.017 1.00 76.44 85 PRO A N 1
ATOM 622 C CA . PRO A 1 85 ? 0.972 1.033 -13.022 1.00 76.44 85 PRO A CA 1
ATOM 623 C C . PRO A 1 85 ? 1.908 2.234 -13.192 1.00 76.44 85 PRO A C 1
ATOM 625 O O . PRO A 1 85 ? 1.587 3.205 -13.884 1.00 76.44 85 PRO A O 1
ATOM 628 N N . ALA A 1 86 ? 3.129 2.140 -12.661 1.00 73.12 86 ALA A N 1
ATOM 629 C CA . ALA A 1 86 ? 4.110 3.221 -12.793 1.00 73.12 86 ALA A CA 1
ATOM 630 C C . ALA A 1 86 ? 4.482 3.543 -14.237 1.00 73.12 86 ALA A C 1
ATOM 632 O O . ALA A 1 86 ? 4.674 4.704 -14.606 1.00 73.12 86 ALA A O 1
ATOM 633 N N . ALA A 1 87 ? 4.518 2.521 -15.089 1.00 72.69 87 ALA A N 1
ATOM 634 C CA . ALA A 1 87 ? 4.737 2.701 -16.515 1.00 72.69 87 ALA A CA 1
ATOM 635 C C . ALA A 1 87 ? 3.650 3.569 -17.173 1.00 72.69 87 ALA A C 1
ATOM 637 O O . ALA A 1 87 ? 3.955 4.342 -18.082 1.00 72.69 87 ALA A O 1
ATOM 638 N N . GLU A 1 88 ? 2.400 3.473 -16.718 1.00 77.50 88 GLU A N 1
ATOM 639 C CA . GLU A 1 88 ? 1.293 4.257 -17.261 1.00 77.50 88 GLU A CA 1
ATOM 640 C C . GLU A 1 88 ? 1.407 5.730 -16.868 1.00 77.50 88 GLU A C 1
ATOM 642 O O . GLU A 1 88 ? 1.330 6.602 -17.737 1.00 77.50 88 GLU A O 1
ATOM 647 N N . LEU A 1 89 ? 1.708 6.007 -15.597 1.00 75.88 89 LEU A N 1
ATOM 648 C CA . LEU A 1 89 ? 1.959 7.366 -15.111 1.00 75.88 89 LEU A CA 1
ATOM 649 C C . LEU A 1 89 ? 3.145 8.024 -15.824 1.00 75.88 89 LEU A C 1
ATOM 651 O O . LEU A 1 89 ? 3.038 9.170 -16.261 1.00 75.88 89 LEU A O 1
ATOM 655 N N . ARG A 1 90 ? 4.240 7.284 -16.051 1.00 77.56 90 ARG A N 1
ATOM 656 C CA . ARG A 1 90 ? 5.383 7.773 -16.845 1.00 77.56 90 ARG A CA 1
ATOM 657 C C . ARG A 1 90 ? 4.970 8.137 -18.276 1.00 77.56 90 ARG A C 1
ATOM 659 O O . ARG A 1 90 ? 5.316 9.215 -18.757 1.00 77.56 90 ARG A O 1
ATOM 666 N N . ARG A 1 91 ? 4.183 7.284 -18.946 1.00 79.81 91 ARG A N 1
ATOM 667 C CA . ARG A 1 91 ? 3.667 7.553 -20.305 1.00 79.81 91 ARG A CA 1
ATOM 668 C C . ARG A 1 91 ? 2.720 8.752 -20.346 1.00 79.81 91 ARG A C 1
ATOM 670 O O . ARG A 1 91 ? 2.694 9.468 -21.345 1.00 79.81 91 ARG A O 1
ATOM 677 N N . ALA A 1 92 ? 1.909 8.954 -19.311 1.00 77.12 92 ALA A N 1
ATOM 678 C CA . ALA A 1 92 ? 1.024 10.111 -19.210 1.00 77.12 92 ALA A CA 1
ATOM 679 C C . ALA A 1 92 ? 1.825 11.410 -19.015 1.00 77.12 92 ALA A C 1
ATOM 681 O O . ALA A 1 92 ? 1.585 12.387 -19.723 1.00 77.12 92 ALA A O 1
ATOM 682 N N . GLY A 1 93 ? 2.837 11.396 -18.140 1.00 74.62 93 GLY A N 1
ATOM 683 C CA . GLY A 1 93 ? 3.731 12.538 -17.924 1.00 74.62 93 GLY A CA 1
ATOM 684 C C . GLY A 1 93 ? 4.478 12.963 -19.193 1.00 74.62 93 GLY A C 1
ATOM 685 O O . GLY A 1 93 ? 4.538 14.149 -19.507 1.00 74.62 93 GLY A O 1
ATOM 686 N N . GLN A 1 94 ? 4.963 12.000 -19.983 1.00 81.50 94 GLN A N 1
ATOM 687 C CA . GLN A 1 94 ? 5.616 12.272 -21.271 1.00 81.50 94 GLN A CA 1
ATOM 688 C C . GLN A 1 94 ? 4.674 12.945 -22.284 1.00 81.50 94 GLN A C 1
ATOM 690 O O . GLN A 1 94 ? 5.082 13.872 -22.982 1.00 81.50 94 GLN A O 1
ATOM 695 N N . ARG A 1 95 ? 3.402 12.522 -22.345 1.00 74.56 95 ARG A N 1
ATOM 696 C CA . ARG A 1 95 ? 2.389 13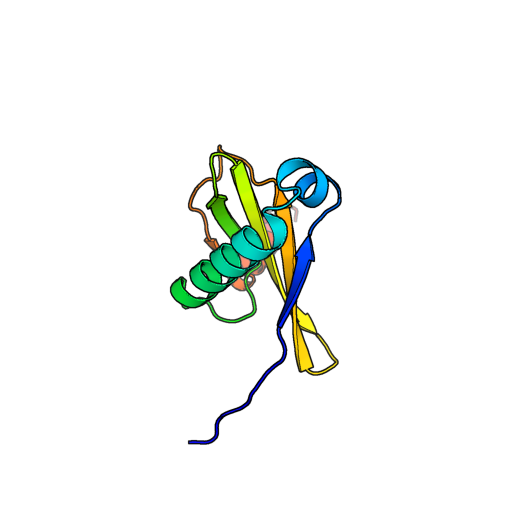.137 -23.223 1.00 74.56 95 ARG A CA 1
ATOM 697 C C . ARG A 1 95 ? 2.095 14.590 -22.844 1.00 74.56 95 ARG A C 1
ATOM 699 O O . ARG A 1 95 ? 1.973 15.428 -23.732 1.00 74.56 95 ARG A O 1
ATOM 706 N N . LEU A 1 96 ? 2.013 14.885 -21.546 1.00 71.56 96 LEU A N 1
ATOM 707 C CA . LEU A 1 96 ? 1.781 16.244 -21.044 1.00 71.56 96 LEU A CA 1
ATOM 708 C C . LEU A 1 96 ? 2.947 17.184 -21.371 1.00 71.56 96 LEU A C 1
ATOM 710 O O . LEU A 1 96 ? 2.719 18.297 -21.831 1.00 71.56 96 LEU A O 1
ATOM 714 N N . GLN A 1 97 ? 4.188 16.721 -21.208 1.00 69.94 97 GLN A N 1
ATOM 715 C CA . GLN A 1 97 ? 5.375 17.514 -21.549 1.00 69.94 97 GLN A CA 1
ATOM 716 C C . GLN A 1 97 ? 5.488 17.803 -23.053 1.00 69.94 97 GLN A C 1
ATOM 718 O O . GLN A 1 97 ? 5.984 18.859 -23.434 1.00 69.94 97 GLN A O 1
ATOM 723 N N . ALA A 1 98 ? 5.019 16.889 -23.909 1.00 65.31 98 ALA A N 1
ATOM 724 C CA . ALA A 1 98 ? 5.021 17.076 -25.359 1.00 65.31 98 ALA A CA 1
ATOM 725 C C . ALA A 1 98 ? 3.973 18.093 -25.849 1.00 65.31 98 ALA A C 1
ATOM 727 O O . ALA A 1 98 ? 4.195 18.718 -26.875 1.00 65.31 98 ALA A O 1
ATOM 728 N N . HIS A 1 99 ? 2.858 18.268 -25.131 1.00 61.66 99 HIS A N 1
ATOM 729 C CA . HIS A 1 99 ? 1.817 19.258 -25.459 1.00 61.66 99 HIS A CA 1
ATOM 730 C C . HIS A 1 99 ? 2.139 20.682 -24.978 1.00 61.66 99 HIS A C 1
ATOM 732 O O . HIS A 1 99 ? 1.470 21.627 -25.379 1.00 61.66 99 HIS A O 1
ATOM 738 N N . GLN A 1 100 ? 3.116 20.834 -24.081 1.00 58.56 100 GLN A N 1
ATOM 739 C CA . GLN A 1 100 ? 3.538 22.128 -23.528 1.00 58.56 100 GLN A CA 1
ATOM 740 C C . GLN A 1 100 ? 4.708 22.765 -24.299 1.00 58.56 100 GLN A C 1
ATOM 742 O O . GLN A 1 100 ? 5.219 23.801 -23.875 1.00 58.56 100 GLN A O 1
ATOM 747 N N . ARG A 1 101 ? 5.151 22.144 -25.395 1.00 52.69 101 ARG A N 1
ATOM 748 C CA . ARG A 1 101 ? 6.158 22.667 -26.326 1.00 52.69 101 ARG A CA 1
ATOM 749 C C . ARG A 1 101 ? 5.497 23.036 -27.642 1.00 52.69 101 ARG A C 1
ATOM 751 O O . ARG A 1 101 ? 5.969 24.021 -28.243 1.00 52.69 101 ARG A O 1
#

Nearest PDB structures (foldseek):
  2rk9-assembly1_B  TM=6.007E-01  e=5.266E-01  Vibrio splendidus 12B01
  3cfi-assembly3_G  TM=5.969E-01  e=3.688E+00  Vibrio vulnificus
  8exe-assembly1_A  TM=5.464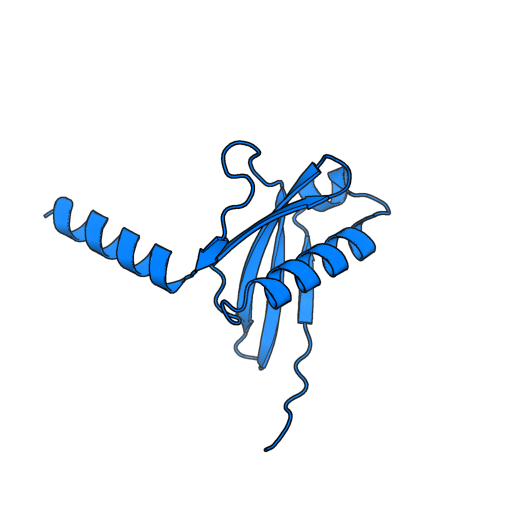E-01  e=3.239E+00  Homo sapiens
  2h63-assembly1_C  TM=2.834E-01  e=4.481E+00  Homo sapiens